Protein AF-A0A495JCN6-F1 (afdb_monomer)

Structure (mmCIF, N/CA/C/O backbone):
data_AF-A0A495JCN6-F1
#
_entry.id   AF-A0A495JCN6-F1
#
loop_
_atom_site.group_PDB
_atom_site.id
_atom_site.type_symbol
_atom_site.label_atom_id
_atom_site.label_alt_id
_atom_site.label_comp_id
_atom_site.label_asym_id
_atom_site.label_entity_id
_atom_site.label_seq_id
_atom_site.pdbx_PDB_ins_code
_atom_site.Cartn_x
_atom_site.Cartn_y
_atom_site.Cartn_z
_atom_site.occupancy
_atom_site.B_iso_or_equiv
_atom_site.auth_seq_id
_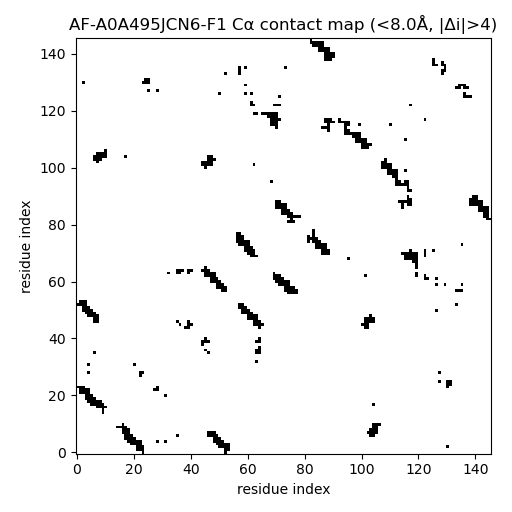atom_site.auth_comp_id
_atom_site.auth_asym_id
_atom_site.auth_atom_id
_atom_site.pdbx_PDB_model_num
ATOM 1 N N . MET A 1 1 ? -12.955 -2.057 14.681 1.00 80.00 1 MET A N 1
ATOM 2 C CA . MET A 1 1 ? -12.425 -0.706 14.382 1.00 80.00 1 MET A CA 1
ATOM 3 C C . MET A 1 1 ? -12.554 -0.534 12.882 1.00 80.00 1 MET A C 1
ATOM 5 O O . MET A 1 1 ? -12.330 -1.523 12.203 1.00 80.00 1 MET A O 1
ATOM 9 N N . SER A 1 2 ? -12.972 0.631 12.381 1.00 93.56 2 SER A N 1
ATOM 10 C CA . SER A 1 2 ? -13.136 0.839 10.935 1.00 93.56 2 SER A CA 1
ATOM 11 C C . SER A 1 2 ? -11.914 1.548 10.364 1.00 93.56 2 SER A C 1
ATOM 13 O O . SER A 1 2 ? -11.464 2.546 10.925 1.00 93.56 2 SER A O 1
ATOM 15 N N . TYR A 1 3 ? -11.427 1.050 9.239 1.00 97.31 3 TYR A N 1
ATOM 16 C CA . TYR A 1 3 ? -10.396 1.631 8.394 1.00 97.31 3 TYR A CA 1
ATOM 17 C C . TYR A 1 3 ? -11.035 2.077 7.083 1.00 97.31 3 TYR A C 1
ATOM 19 O O . TYR A 1 3 ? -12.041 1.512 6.664 1.00 97.31 3 TYR A O 1
ATOM 27 N N . THR A 1 4 ? -10.446 3.067 6.432 1.00 97.19 4 THR A N 1
ATOM 28 C CA . THR A 1 4 ? -10.812 3.495 5.084 1.00 97.19 4 THR A CA 1
ATOM 29 C C . THR A 1 4 ? -9.715 3.050 4.131 1.00 97.19 4 THR A C 1
ATOM 31 O O . THR A 1 4 ? -8.549 3.408 4.323 1.00 97.19 4 THR A O 1
ATOM 34 N N . VAL A 1 5 ? -10.100 2.280 3.115 1.00 97.56 5 VAL A N 1
ATOM 35 C CA . VAL A 1 5 ? -9.259 1.909 1.975 1.00 97.56 5 VAL A CA 1
ATOM 36 C C . VAL A 1 5 ? -9.575 2.867 0.834 1.00 97.56 5 VAL A C 1
ATOM 38 O O . VAL A 1 5 ? -10.741 2.980 0.459 1.00 97.56 5 VAL A O 1
ATOM 41 N N . SER A 1 6 ? -8.568 3.550 0.291 1.00 96.00 6 SER A N 1
ATOM 42 C CA . SER A 1 6 ? -8.745 4.465 -0.834 1.00 96.00 6 SER A CA 1
ATOM 43 C C . SER A 1 6 ? -7.699 4.290 -1.926 1.00 96.00 6 SER A C 1
ATOM 45 O O . SER A 1 6 ? -6.532 4.017 -1.646 1.00 96.00 6 SER A O 1
ATOM 47 N N . TRP A 1 7 ? -8.133 4.436 -3.174 1.00 95.06 7 TRP A N 1
ATOM 48 C CA . TRP A 1 7 ? -7.312 4.362 -4.384 1.00 95.06 7 TRP A CA 1
ATOM 49 C C . TRP A 1 7 ? -7.969 5.195 -5.486 1.00 95.06 7 TRP A C 1
ATOM 51 O O . TRP A 1 7 ? -9.136 5.573 -5.345 1.00 95.06 7 TRP A O 1
ATOM 61 N N . ASP A 1 8 ? -7.232 5.450 -6.571 1.00 87.00 8 ASP A N 1
ATOM 62 C CA . ASP A 1 8 ? -7.785 6.077 -7.779 1.00 87.00 8 ASP A CA 1
ATOM 63 C C . ASP A 1 8 ? -8.518 7.395 -7.476 1.00 87.00 8 ASP A C 1
ATOM 65 O O . ASP A 1 8 ? -9.686 7.581 -7.780 1.00 87.00 8 ASP A O 1
ATOM 69 N N . GLY A 1 9 ? -7.854 8.242 -6.704 1.00 77.88 9 GLY A N 1
ATOM 70 C CA . GLY A 1 9 ? -8.368 9.465 -6.091 1.00 77.88 9 GLY A CA 1
ATOM 71 C C . GLY A 1 9 ? -8.463 10.642 -7.043 1.00 77.88 9 GLY A C 1
ATOM 72 O O . GLY A 1 9 ? -8.144 10.523 -8.225 1.00 77.88 9 GLY A O 1
ATOM 73 N N . PRO A 1 10 ? -8.909 11.786 -6.514 1.00 70.69 10 PRO A N 1
ATOM 74 C CA . PRO A 1 10 ? -9.193 12.943 -7.332 1.00 70.69 10 PRO A CA 1
ATOM 75 C C . PRO A 1 10 ? -7.898 13.534 -7.873 1.00 70.69 10 PRO A C 1
ATOM 77 O O . PRO A 1 10 ? -6.976 13.823 -7.110 1.00 70.69 10 PRO A O 1
ATOM 80 N N . SER A 1 11 ? -7.870 13.779 -9.178 1.00 67.06 11 SER A N 1
ATOM 81 C CA . SER A 1 11 ? -6.813 14.551 -9.826 1.00 67.06 11 SER A CA 1
ATOM 82 C C . SER A 1 11 ? -7.257 16.005 -10.009 1.00 67.06 11 SER A C 1
ATOM 84 O O . SER A 1 11 ? -8.429 16.349 -9.830 1.00 67.06 11 SER A O 1
ATOM 86 N N . ALA A 1 12 ? -6.331 16.884 -10.405 1.00 67.94 12 ALA A N 1
ATOM 87 C CA . ALA A 1 12 ? -6.685 18.255 -10.786 1.00 67.94 12 ALA A CA 1
ATOM 88 C C . ALA A 1 12 ? -7.687 18.300 -11.959 1.00 67.94 12 ALA A C 1
ATOM 90 O O . ALA A 1 12 ? -8.447 19.261 -12.083 1.00 67.94 12 ALA A O 1
ATOM 91 N N . GLU A 1 13 ? -7.681 17.271 -12.808 1.00 70.06 13 GLU A N 1
ATOM 92 C CA . GLU A 1 13 ? -8.542 17.148 -13.986 1.00 70.06 13 GLU A CA 1
ATOM 93 C C . GLU A 1 13 ? -9.883 16.469 -13.656 1.00 70.06 13 GLU A C 1
ATOM 95 O O . GLU A 1 13 ? -10.900 16.795 -14.268 1.00 70.06 13 GLU A O 1
ATOM 100 N N . GLU A 1 14 ? -9.914 15.586 -12.653 1.00 73.50 14 GLU A N 1
ATOM 101 C CA . GLU A 1 14 ? -11.090 14.806 -12.253 1.00 73.50 14 GLU A CA 1
ATOM 102 C C . GLU A 1 14 ? -11.306 14.865 -10.726 1.00 73.50 14 GLU A C 1
ATOM 104 O O . GLU A 1 14 ? -10.997 13.915 -10.005 1.00 73.50 14 GLU A O 1
ATOM 109 N N . PRO A 1 15 ? -11.863 15.967 -10.194 1.00 71.31 15 PRO A N 1
ATOM 110 C CA . PRO A 1 15 ? -11.948 16.206 -8.750 1.00 71.31 15 PRO A CA 1
ATOM 111 C C . PRO A 1 15 ? -12.982 15.333 -8.019 1.00 71.31 15 PRO A C 1
ATOM 113 O O . PRO A 1 15 ? -12.988 15.294 -6.792 1.00 71.31 15 PRO A O 1
ATOM 116 N N . GLU A 1 16 ? -13.873 14.665 -8.756 1.00 76.81 16 GLU A N 1
ATOM 117 C CA . GLU A 1 16 ? -14.857 13.715 -8.211 1.00 76.81 16 GLU A CA 1
ATOM 118 C C . GLU A 1 16 ? -14.395 12.252 -8.325 1.00 76.81 16 GLU A C 1
ATOM 120 O O . GLU A 1 16 ? -15.099 11.348 -7.876 1.00 76.81 16 GLU A O 1
ATOM 125 N N . ARG A 1 17 ? -13.220 12.009 -8.925 1.00 78.62 17 ARG A N 1
ATOM 126 C CA . ARG A 1 17 ? -12.608 10.681 -9.005 1.00 78.62 17 ARG A CA 1
ATOM 127 C C . ARG A 1 17 ? -12.158 10.253 -7.608 1.00 78.62 17 ARG A C 1
ATOM 129 O O . ARG A 1 17 ? -11.771 11.081 -6.787 1.00 78.62 17 ARG A O 1
ATOM 136 N N . GLY A 1 18 ? -12.264 8.968 -7.301 1.00 81.06 18 GLY A N 1
ATOM 137 C CA . GLY A 1 18 ? -11.957 8.466 -5.967 1.00 81.06 18 GLY A CA 1
ATOM 138 C C . GLY A 1 18 ? -12.796 7.280 -5.574 1.00 81.06 18 GLY A C 1
ATOM 139 O O . GLY A 1 18 ? -14.025 7.331 -5.580 1.00 81.06 18 GLY A O 1
ATOM 140 N N . ASN A 1 19 ? -12.121 6.219 -5.151 1.00 90.94 19 ASN A N 1
ATOM 141 C CA . ASN A 1 19 ? -12.764 5.132 -4.443 1.00 90.94 19 ASN A CA 1
ATOM 142 C C . ASN A 1 19 ? -12.390 5.211 -2.965 1.00 90.94 19 ASN A C 1
ATOM 144 O O . ASN A 1 19 ? -11.212 5.249 -2.618 1.00 90.94 19 ASN A O 1
ATOM 148 N N . GLU A 1 20 ? -13.397 5.182 -2.096 1.00 94.25 20 GLU A N 1
ATOM 149 C CA . GLU A 1 20 ? -13.224 5.019 -0.655 1.00 94.25 20 GLU A CA 1
ATOM 150 C C . GLU A 1 20 ? -14.171 3.934 -0.153 1.00 94.25 20 GLU A C 1
ATOM 152 O O . GLU A 1 20 ? -15.383 3.994 -0.370 1.00 94.25 20 GLU A O 1
ATOM 157 N N . VAL A 1 21 ? -13.622 2.923 0.518 1.00 96.62 21 VAL A N 1
ATOM 158 C CA . VAL A 1 21 ? -14.402 1.812 1.067 1.00 96.62 21 VAL A CA 1
ATOM 159 C C . VAL A 1 21 ? -14.033 1.606 2.536 1.00 96.62 21 VAL A C 1
ATOM 161 O O . VAL A 1 21 ? -12.858 1.382 2.843 1.00 96.62 21 VAL A O 1
ATOM 164 N N . PRO A 1 22 ? -15.005 1.673 3.465 1.00 97.25 22 PRO A N 1
ATOM 165 C CA . PRO A 1 22 ? -14.760 1.320 4.851 1.00 97.25 22 PRO A CA 1
ATOM 166 C C . PRO A 1 22 ? -14.635 -0.200 5.002 1.00 97.25 22 PRO A C 1
ATOM 168 O O . PRO A 1 22 ? -15.442 -0.956 4.464 1.00 97.25 22 PRO A O 1
ATOM 171 N N . VAL A 1 23 ? -13.653 -0.642 5.781 1.00 97.56 23 VAL A N 1
ATOM 172 C CA . VAL A 1 23 ? -13.437 -2.047 6.154 1.00 97.56 23 VAL A CA 1
ATOM 173 C C . VAL A 1 23 ? -13.174 -2.143 7.651 1.00 97.56 23 VAL A C 1
ATOM 175 O O . VAL A 1 23 ? -12.605 -1.236 8.254 1.00 97.56 23 VAL A O 1
ATOM 178 N N . SER A 1 24 ? -13.581 -3.233 8.282 1.00 95.19 24 SER A N 1
ATOM 179 C CA . SER A 1 24 ? -13.349 -3.498 9.707 1.00 95.19 24 SER A CA 1
ATOM 180 C C . SER A 1 24 ? -12.615 -4.811 9.967 1.00 95.19 24 SER A C 1
ATOM 182 O O . SER A 1 24 ? -12.236 -5.079 11.110 1.00 95.19 24 SER A O 1
ATOM 184 N N . THR A 1 25 ? -12.416 -5.625 8.930 1.00 95.81 25 THR A N 1
ATOM 185 C CA . THR A 1 25 ? -11.796 -6.950 9.015 1.00 95.81 25 THR A CA 1
ATOM 186 C C . THR A 1 25 ? -10.776 -7.169 7.891 1.00 95.81 25 THR A C 1
ATOM 188 O O . THR A 1 25 ? -10.886 -6.543 6.832 1.00 95.81 25 THR A O 1
ATOM 191 N N . PRO A 1 26 ? -9.778 -8.052 8.087 1.00 96.00 26 PRO A N 1
ATOM 192 C CA . PRO A 1 26 ? -8.869 -8.459 7.016 1.00 96.00 26 PRO A CA 1
ATOM 193 C C . PRO A 1 26 ? -9.585 -9.089 5.813 1.00 96.00 26 PRO A C 1
ATOM 195 O O . PRO A 1 26 ? -9.166 -8.889 4.680 1.00 96.00 26 PRO A O 1
ATOM 198 N N . GLU A 1 27 ? -10.688 -9.801 6.039 1.00 96.38 27 GLU A N 1
ATOM 199 C CA . GLU A 1 27 ? -11.467 -10.439 4.977 1.00 96.38 27 GLU A CA 1
ATOM 200 C C . GLU A 1 27 ? -12.189 -9.403 4.095 1.00 96.38 27 GLU A C 1
ATOM 202 O O . GLU A 1 27 ? -12.207 -9.525 2.871 1.00 96.38 27 GLU A O 1
ATOM 207 N N . GLU A 1 28 ? -12.744 -8.345 4.696 1.00 97.94 28 GLU A N 1
ATOM 208 C CA . GLU A 1 28 ? -13.298 -7.207 3.946 1.00 97.94 28 GLU A CA 1
ATOM 209 C C . GLU A 1 28 ? -12.202 -6.445 3.196 1.00 97.94 28 GLU A C 1
ATOM 211 O O . GLU A 1 28 ? -12.405 -6.055 2.046 1.00 97.94 28 GLU A O 1
ATOM 216 N N . LEU A 1 29 ? -11.032 -6.261 3.821 1.00 98.25 29 LEU A N 1
ATOM 217 C CA . LEU A 1 29 ? -9.867 -5.685 3.154 1.00 98.25 29 LEU A CA 1
ATOM 218 C C . LEU A 1 29 ? -9.482 -6.515 1.923 1.00 98.25 29 LEU A C 1
ATOM 220 O O . LEU A 1 29 ? -9.240 -5.941 0.865 1.00 98.25 29 LEU A O 1
ATOM 224 N N . ASP A 1 30 ? -9.458 -7.843 2.029 1.00 98.38 30 ASP A N 1
ATOM 225 C CA . ASP A 1 30 ? -9.117 -8.708 0.903 1.00 98.38 30 ASP A CA 1
ATOM 226 C C . ASP A 1 30 ? -10.090 -8.563 -0.260 1.00 98.38 30 ASP A C 1
ATOM 228 O O . ASP A 1 30 ? -9.640 -8.407 -1.394 1.00 98.38 30 ASP A O 1
ATOM 232 N N . ALA A 1 31 ? -11.394 -8.521 0.015 1.00 98.25 31 ALA A N 1
ATOM 233 C CA . ALA A 1 31 ? -12.398 -8.291 -1.018 1.00 98.25 31 ALA A CA 1
ATOM 234 C C . ALA A 1 31 ? -12.194 -6.943 -1.736 1.00 98.25 31 ALA A C 1
ATOM 236 O O . ALA A 1 31 ? -12.373 -6.849 -2.953 1.00 98.25 31 ALA A O 1
ATOM 237 N N . VAL A 1 32 ? -11.785 -5.899 -1.004 1.00 98.19 32 VAL A N 1
ATOM 238 C CA . VAL A 1 32 ? -11.446 -4.601 -1.603 1.00 98.19 32 VAL A CA 1
ATOM 239 C C . VAL A 1 32 ? -10.170 -4.699 -2.437 1.00 98.19 32 VAL A C 1
ATOM 241 O O . VAL A 1 32 ? -10.174 -4.257 -3.580 1.00 98.19 32 VAL A O 1
ATOM 244 N N . LEU A 1 33 ? -9.099 -5.311 -1.927 1.00 98.31 33 LEU A N 1
ATOM 245 C CA . LEU A 1 33 ? -7.839 -5.454 -2.668 1.00 98.31 33 LEU A CA 1
ATOM 246 C C . LEU A 1 33 ? -7.994 -6.309 -3.934 1.00 98.31 33 LEU A C 1
ATOM 248 O O . LEU A 1 33 ? -7.381 -5.992 -4.953 1.00 98.31 33 LEU A O 1
ATOM 252 N N . ASP A 1 34 ? -8.850 -7.333 -3.913 1.00 98.25 34 ASP A N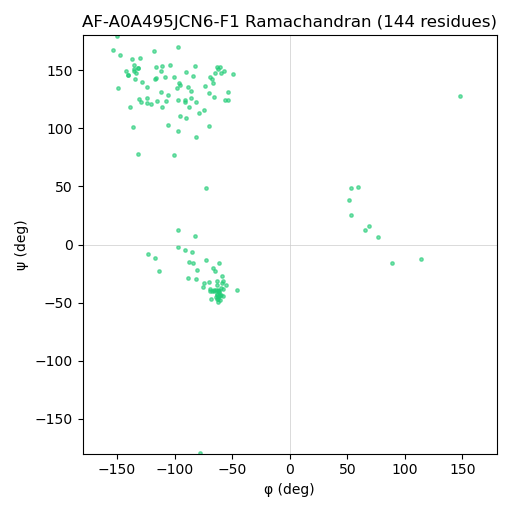 1
ATOM 253 C CA . ASP A 1 34 ? -9.187 -8.121 -5.103 1.00 98.25 34 ASP A CA 1
ATOM 254 C C . ASP A 1 34 ? -9.945 -7.275 -6.136 1.00 98.25 34 ASP A C 1
ATOM 256 O O . ASP A 1 34 ? -9.659 -7.360 -7.333 1.00 98.25 34 ASP A O 1
ATOM 260 N N . ARG A 1 35 ? -10.862 -6.400 -5.692 1.00 97.50 35 ARG A N 1
ATOM 261 C CA . ARG A 1 35 ? -11.529 -5.427 -6.572 1.00 97.50 35 ARG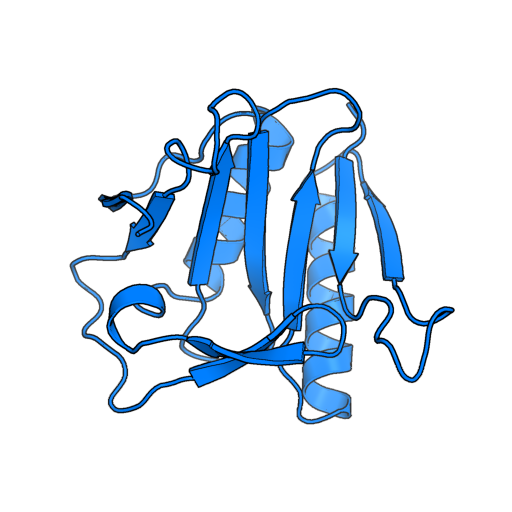 A CA 1
ATOM 262 C C . ARG A 1 35 ? -10.525 -4.453 -7.192 1.00 97.50 35 ARG A C 1
ATOM 264 O O . ARG A 1 35 ? -10.586 -4.240 -8.401 1.00 97.50 35 ARG A O 1
ATOM 271 N N . VAL A 1 36 ? -9.607 -3.892 -6.401 1.00 97.19 36 VAL A N 1
ATOM 272 C CA . VAL A 1 36 ? -8.552 -2.995 -6.911 1.00 97.19 36 VAL A CA 1
ATOM 273 C C . VAL A 1 36 ? -7.677 -3.723 -7.926 1.00 97.19 36 VAL A C 1
ATOM 275 O O . VAL A 1 36 ? -7.374 -3.179 -8.981 1.00 97.19 36 VAL A O 1
ATOM 278 N N . HIS A 1 37 ? -7.291 -4.968 -7.643 1.00 97.38 37 HIS A N 1
ATOM 279 C CA . HIS A 1 37 ? -6.493 -5.767 -8.566 1.00 97.38 37 HIS A CA 1
ATOM 280 C C . HIS A 1 37 ? -7.230 -6.027 -9.888 1.00 97.38 37 HIS A C 1
ATOM 282 O O . HIS A 1 37 ? -6.646 -5.851 -10.954 1.00 97.38 37 HIS A O 1
ATOM 288 N N . ALA A 1 38 ? -8.512 -6.395 -9.837 1.00 97.12 38 ALA A N 1
ATOM 289 C CA . ALA A 1 38 ? -9.323 -6.604 -11.036 1.00 97.12 38 ALA A CA 1
ATOM 290 C C . ALA A 1 38 ? -9.477 -5.320 -11.870 1.00 97.12 38 ALA A C 1
ATOM 292 O O . ALA A 1 38 ? -9.405 -5.374 -13.101 1.00 97.12 38 ALA A O 1
ATOM 293 N N . GLN A 1 39 ? -9.643 -4.170 -11.209 1.00 94.88 39 GLN A N 1
ATOM 294 C CA . GLN A 1 39 ? -9.644 -2.864 -11.866 1.00 94.88 39 GLN A CA 1
A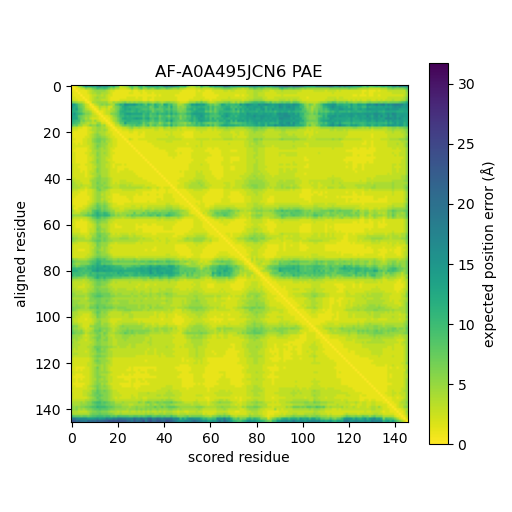TOM 295 C C . GLN A 1 39 ? -8.288 -2.593 -12.532 1.00 94.88 39 GLN A C 1
ATOM 297 O O . GLN A 1 39 ? -8.247 -2.328 -13.729 1.00 94.88 39 GLN A O 1
ATOM 302 N N . ALA A 1 40 ? -7.182 -2.780 -11.805 1.00 95.19 40 ALA A N 1
ATOM 303 C CA . ALA A 1 40 ? -5.832 -2.560 -12.320 1.00 95.19 40 ALA A CA 1
ATOM 304 C C . ALA A 1 40 ? -5.515 -3.415 -13.554 1.00 95.19 40 ALA A C 1
ATOM 306 O O . ALA A 1 40 ? -4.873 -2.948 -14.488 1.00 95.19 40 ALA A O 1
ATOM 307 N N . VAL A 1 41 ? -5.988 -4.664 -13.577 1.00 94.81 41 VAL A N 1
ATOM 308 C CA . VAL A 1 41 ? -5.862 -5.551 -14.743 1.00 94.81 41 VAL A CA 1
ATOM 309 C C . VAL A 1 41 ? -6.711 -5.058 -15.917 1.00 94.81 41 VAL A C 1
ATOM 311 O O . VAL A 1 41 ? -6.272 -5.136 -17.060 1.00 94.81 41 VAL A O 1
ATOM 314 N N . THR A 1 42 ? -7.919 -4.561 -15.651 1.00 95.06 42 THR A N 1
ATOM 315 C CA . THR A 1 42 ? -8.841 -4.076 -16.692 1.00 95.06 42 THR A CA 1
ATOM 316 C C . THR A 1 42 ? -8.339 -2.788 -17.341 1.00 95.06 42 THR A C 1
ATOM 318 O O . THR A 1 42 ? -8.476 -2.618 -18.551 1.00 95.06 42 THR A O 1
ATOM 321 N N . GLU A 1 43 ? -7.755 -1.895 -16.546 1.00 92.06 43 GLU A N 1
ATOM 322 C CA . GLU A 1 43 ? -7.262 -0.587 -16.987 1.00 92.06 43 GLU A CA 1
ATOM 323 C C . GLU A 1 43 ? -5.789 -0.608 -17.427 1.00 92.06 43 GLU A C 1
ATOM 325 O O . GLU A 1 43 ? -5.287 0.403 -17.910 1.00 92.06 43 GLU A O 1
ATOM 330 N N . ASP A 1 44 ? -5.099 -1.747 -17.277 1.00 91.56 44 ASP A N 1
ATOM 331 C CA . ASP A 1 44 ? -3.637 -1.867 -17.418 1.00 91.56 44 ASP A CA 1
ATOM 332 C C . ASP A 1 44 ? -2.879 -0.824 -16.566 1.00 91.56 44 ASP A C 1
ATOM 334 O O . ASP A 1 44 ? -1.859 -0.253 -16.960 1.00 91.56 44 ASP A O 1
ATOM 338 N N . LEU A 1 45 ? -3.409 -0.566 -15.363 1.00 92.44 45 LEU A N 1
ATOM 339 C CA . LEU A 1 45 ? -3.007 0.533 -14.489 1.00 92.44 45 LEU A CA 1
ATOM 340 C C . LEU A 1 45 ? -2.868 0.064 -13.027 1.00 92.44 45 LEU A C 1
ATOM 342 O O . LEU A 1 45 ? -3.865 -0.095 -12.330 1.00 92.44 45 LEU A O 1
ATOM 346 N N . PRO A 1 46 ? -1.654 -0.182 -12.508 1.00 96.12 46 PRO A N 1
ATOM 347 C CA . PRO A 1 46 ? -1.449 -0.429 -11.081 1.00 96.12 46 PRO A CA 1
ATOM 348 C C . PRO A 1 46 ? -1.723 0.815 -10.219 1.00 96.12 46 PRO A C 1
ATOM 350 O O . PRO A 1 46 ? -1.308 1.915 -10.573 1.00 96.12 46 PRO A O 1
ATOM 353 N N . TYR A 1 47 ? -2.313 0.625 -9.038 1.00 96.88 47 TYR A N 1
ATOM 354 C CA . TYR A 1 47 ? -2.683 1.702 -8.110 1.00 96.88 47 TYR A CA 1
ATOM 355 C C . TYR A 1 47 ? -1.850 1.698 -6.831 1.00 96.88 47 TYR A C 1
ATOM 357 O O . TYR A 1 47 ? -1.472 0.641 -6.314 1.00 96.88 47 TYR A O 1
ATOM 365 N N . ALA A 1 48 ? -1.648 2.888 -6.277 1.00 96.81 48 ALA A N 1
ATOM 366 C CA . ALA A 1 48 ? -1.336 3.090 -4.874 1.00 96.81 48 ALA A CA 1
ATOM 367 C C . ALA A 1 48 ? -2.635 3.057 -4.054 1.00 96.81 48 ALA A C 1
ATOM 369 O O . ALA A 1 48 ? -3.566 3.827 -4.286 1.00 96.81 48 ALA A O 1
ATOM 370 N N . VAL A 1 49 ? -2.696 2.157 -3.077 1.00 97.94 49 VAL A N 1
ATOM 371 C CA . VAL A 1 49 ? -3.842 1.981 -2.183 1.00 97.94 49 VAL A CA 1
ATOM 372 C C . VAL A 1 49 ? -3.447 2.430 -0.788 1.00 97.94 49 VAL A C 1
ATOM 374 O O . VAL A 1 49 ? -2.560 1.831 -0.184 1.00 97.94 49 VAL A O 1
ATOM 377 N N . GLN A 1 50 ? -4.109 3.451 -0.249 1.00 97.06 50 GLN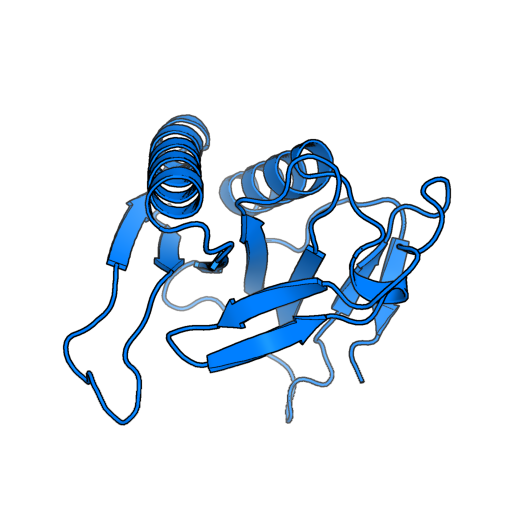 A N 1
ATOM 378 C CA . GLN A 1 50 ? -3.917 3.883 1.133 1.00 97.06 50 GLN A CA 1
ATOM 379 C C . GLN A 1 50 ? -4.961 3.247 2.043 1.00 97.06 50 GLN A C 1
ATOM 381 O O . GLN A 1 50 ? -6.152 3.240 1.743 1.00 97.06 50 GLN A O 1
ATOM 386 N N . ILE A 1 51 ? -4.522 2.782 3.204 1.00 97.75 51 ILE A N 1
ATOM 387 C CA . ILE A 1 51 ? -5.369 2.235 4.255 1.00 97.75 51 ILE A CA 1
ATOM 388 C C . ILE A 1 51 ? -5.077 3.033 5.517 1.00 97.75 51 ILE A C 1
ATOM 390 O O . ILE A 1 51 ? -3.934 3.109 5.972 1.00 97.75 51 ILE A O 1
ATOM 394 N N . HIS A 1 52 ? -6.106 3.653 6.084 1.00 96.19 52 HIS A N 1
ATOM 395 C CA . HIS A 1 52 ? -5.948 4.471 7.280 1.00 96.19 52 HIS A CA 1
ATOM 396 C C . HIS A 1 52 ? -7.131 4.326 8.228 1.00 96.19 52 HIS A C 1
ATOM 398 O O . HIS A 1 52 ? -8.265 4.129 7.802 1.00 96.19 52 HIS A O 1
ATOM 404 N N . GLN A 1 53 ? -6.876 4.457 9.525 1.00 95.19 53 GLN A N 1
ATOM 405 C CA . GLN A 1 53 ? -7.934 4.577 10.519 1.00 95.19 53 GLN A CA 1
ATOM 406 C C . GLN A 1 53 ? -8.271 6.062 10.738 1.00 95.19 53 GLN A C 1
ATOM 408 O O . GLN A 1 53 ? -7.376 6.834 11.103 1.00 95.19 53 GLN A O 1
ATOM 413 N N . PRO A 1 54 ? -9.537 6.488 10.570 1.00 91.44 54 PRO A N 1
ATOM 414 C CA . PRO A 1 54 ? -9.935 7.865 10.837 1.00 91.44 54 PRO A CA 1
ATOM 415 C C . PRO A 1 54 ? -9.546 8.3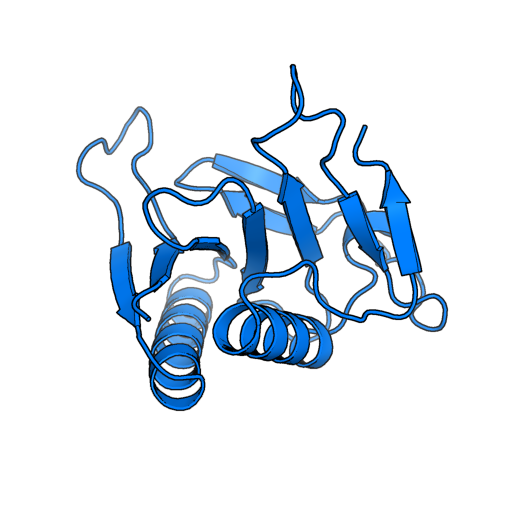17 12.252 1.00 91.44 54 PRO A C 1
ATOM 417 O O . PRO A 1 54 ? -9.788 7.620 13.240 1.00 91.44 54 PRO A O 1
ATOM 420 N N . GLY A 1 55 ? -8.922 9.493 12.347 1.00 87.00 55 GLY A N 1
ATOM 421 C CA . GLY A 1 55 ? -8.468 10.074 13.614 1.00 87.00 55 GLY A CA 1
ATOM 422 C C . GLY A 1 55 ? -7.190 9.464 14.203 1.00 87.00 55 GLY A C 1
ATOM 423 O O . GLY A 1 55 ? -6.826 9.824 15.319 1.00 87.00 55 GLY A O 1
ATOM 424 N N . GLN A 1 56 ? -6.507 8.558 13.495 1.00 88.69 56 GLN A N 1
ATOM 425 C CA . GLN A 1 56 ? -5.184 8.053 13.878 1.00 88.69 56 GLN A CA 1
ATOM 426 C C . GLN A 1 56 ? -4.075 8.673 13.021 1.00 88.69 56 GLN A C 1
ATOM 428 O O . GLN A 1 56 ? -4.300 9.090 11.886 1.00 88.69 56 GLN A O 1
ATOM 433 N N . HIS A 1 57 ? -2.862 8.723 13.573 1.00 87.12 57 HIS A N 1
ATOM 434 C CA . HIS A 1 57 ? -1.703 9.301 12.887 1.00 87.12 57 HIS A CA 1
ATOM 435 C C . HIS A 1 57 ? -1.044 8.349 11.883 1.00 87.12 57 HIS A C 1
ATOM 437 O O . HIS A 1 57 ? -0.459 8.814 10.910 1.00 87.12 57 HIS A O 1
ATOM 443 N N . GLY A 1 58 ? -1.117 7.038 12.113 1.00 91.94 58 GLY A N 1
ATOM 444 C CA . GLY A 1 58 ? -0.490 6.040 11.251 1.00 91.94 58 GLY A CA 1
ATOM 445 C C . GLY A 1 58 ? -1.404 5.596 10.114 1.00 91.94 58 GLY A C 1
ATOM 446 O O . GLY A 1 58 ? -2.573 5.293 10.360 1.00 91.94 58 GLY A O 1
ATOM 447 N N . ALA A 1 59 ? -0.863 5.501 8.903 1.00 95.69 59 ALA A N 1
ATOM 448 C CA . ALA A 1 59 ? -1.497 4.877 7.744 1.00 95.69 59 ALA A CA 1
ATOM 449 C C . ALA A 1 59 ? -0.479 4.016 6.984 1.00 95.69 59 ALA A C 1
ATOM 451 O O . ALA A 1 59 ? 0.728 4.221 7.106 1.00 95.69 59 ALA A O 1
ATOM 452 N N . ILE A 1 60 ? -0.968 3.072 6.187 1.00 97.12 60 ILE A N 1
ATOM 453 C CA . ILE A 1 60 ? -0.145 2.292 5.259 1.00 97.12 60 ILE A CA 1
ATOM 454 C C . ILE A 1 60 ? -0.579 2.584 3.826 1.00 97.12 60 ILE A C 1
ATOM 456 O O . ILE A 1 60 ? -1.766 2.763 3.564 1.00 97.12 60 ILE A O 1
ATOM 460 N N . MET A 1 61 ? 0.370 2.627 2.900 1.00 97.50 61 MET A N 1
ATOM 461 C CA . MET A 1 61 ? 0.097 2.673 1.468 1.00 97.50 61 MET A CA 1
ATOM 462 C C . MET A 1 61 ? 0.805 1.516 0.775 1.00 97.50 61 MET A C 1
ATOM 464 O O . MET A 1 61 ? 1.958 1.230 1.093 1.00 97.50 61 MET A O 1
ATOM 468 N N . ILE A 1 62 ? 0.117 0.837 -0.140 1.00 98.31 62 ILE A N 1
ATOM 469 C CA . ILE A 1 62 ? 0.651 -0.323 -0.854 1.00 98.31 62 ILE A CA 1
ATOM 470 C C . ILE A 1 62 ? 0.417 -0.232 -2.358 1.00 98.31 62 ILE A C 1
ATOM 472 O O . ILE A 1 62 ? -0.571 0.346 -2.803 1.00 98.31 62 ILE A O 1
ATOM 476 N N . GLY A 1 63 ? 1.292 -0.859 -3.140 1.00 98.00 63 GLY A N 1
ATOM 477 C CA . GLY A 1 63 ? 1.099 -1.007 -4.584 1.00 98.00 63 GLY A CA 1
ATOM 478 C C . GLY A 1 63 ? 0.255 -2.234 -4.938 1.00 98.00 63 GLY A C 1
ATOM 479 O O . GLY A 1 63 ? 0.552 -3.341 -4.483 1.00 98.00 63 GLY A O 1
ATOM 480 N N . VAL A 1 64 ? -0.750 -2.080 -5.800 1.00 98.12 64 VAL A N 1
ATOM 481 C CA . VAL A 1 64 ? -1.613 -3.174 -6.285 1.00 98.12 64 VAL A CA 1
ATOM 482 C C . VAL A 1 64 ? -1.667 -3.167 -7.813 1.00 98.12 64 VAL A C 1
ATOM 484 O O . VAL A 1 64 ? -1.732 -2.110 -8.425 1.00 98.12 64 VAL A O 1
ATOM 487 N N . GLY A 1 65 ? -1.642 -4.347 -8.443 1.00 95.94 65 GLY A N 1
ATOM 488 C CA . GLY A 1 65 ? -1.814 -4.504 -9.901 1.00 95.94 65 GLY A CA 1
ATOM 489 C C . GLY A 1 65 ? -0.587 -5.025 -10.654 1.00 95.94 65 GLY A C 1
ATOM 490 O O . GLY A 1 65 ? -0.707 -5.468 -11.791 1.00 95.94 65 GLY A O 1
ATOM 491 N N . ARG A 1 66 ? 0.593 -5.055 -10.023 1.00 94.56 66 ARG A N 1
ATOM 492 C CA . ARG A 1 66 ? 1.797 -5.681 -10.593 1.00 94.56 66 ARG A CA 1
ATOM 493 C C . ARG A 1 66 ? 1.969 -7.115 -10.067 1.00 94.56 66 ARG A C 1
ATOM 495 O O . ARG A 1 66 ? 1.762 -7.337 -8.877 1.00 94.56 66 ARG A O 1
ATOM 502 N N . PRO A 1 67 ? 2.364 -8.084 -10.914 1.00 92.69 67 PRO A N 1
ATOM 503 C CA . PRO A 1 67 ? 2.386 -9.500 -10.533 1.00 92.69 67 PRO A CA 1
ATOM 504 C C . PRO A 1 67 ? 3.546 -9.874 -9.601 1.00 92.69 67 PRO A C 1
ATOM 506 O O . PRO A 1 67 ? 3.398 -10.743 -8.750 1.00 92.69 67 PRO A O 1
ATOM 509 N N . GLU A 1 68 ? 4.702 -9.223 -9.745 1.00 94.88 68 GLU A N 1
ATOM 510 C CA . GLU A 1 68 ? 5.936 -9.647 -9.066 1.00 94.88 68 GLU A CA 1
ATOM 511 C C . GLU A 1 68 ? 6.494 -8.619 -8.081 1.00 94.88 68 GLU A C 1
ATOM 513 O O . GLU A 1 68 ? 7.445 -8.909 -7.351 1.00 94.88 68 GLU A O 1
ATOM 518 N N . ARG A 1 69 ? 5.976 -7.391 -8.110 1.00 97.12 69 ARG A N 1
ATOM 519 C CA . ARG A 1 69 ? 6.524 -6.253 -7.371 1.00 97.12 69 ARG A CA 1
ATOM 520 C C . ARG A 1 69 ? 5.400 -5.410 -6.800 1.00 97.12 69 ARG A C 1
ATOM 522 O O . ARG A 1 69 ? 4.348 -5.271 -7.409 1.00 97.12 69 ARG A O 1
ATOM 529 N N . SER A 1 70 ? 5.642 -4.838 -5.639 1.00 97.88 70 SER A N 1
ATOM 530 C CA . SER A 1 70 ? 4.775 -3.888 -4.958 1.00 97.88 70 SER A CA 1
ATOM 531 C C . SER A 1 70 ? 5.662 -2.959 -4.125 1.00 97.88 70 SER A C 1
ATOM 533 O O . SER A 1 70 ? 6.884 -3.098 -4.119 1.00 97.88 70 SER A O 1
ATOM 535 N N . PHE A 1 71 ? 5.058 -2.007 -3.434 1.00 97.75 71 PHE A N 1
ATOM 536 C CA . PHE A 1 71 ? 5.706 -1.193 -2.417 1.00 97.75 71 PHE A CA 1
ATOM 537 C C . PHE A 1 71 ? 4.842 -1.202 -1.157 1.00 97.75 71 PHE A C 1
ATOM 539 O O . PHE A 1 71 ? 3.651 -1.510 -1.218 1.00 97.75 71 PHE A O 1
ATOM 546 N N . VAL A 1 72 ? 5.449 -0.861 -0.022 1.00 98.00 72 VAL A N 1
ATOM 547 C CA . VAL A 1 72 ? 4.747 -0.633 1.242 1.00 98.00 72 VAL A CA 1
ATOM 548 C C . VAL A 1 72 ? 5.360 0.588 1.906 1.00 98.00 72 VAL A C 1
ATOM 550 O O . VAL A 1 72 ? 6.534 0.561 2.271 1.00 98.00 72 VAL A O 1
ATOM 553 N N . ASP A 1 73 ? 4.555 1.621 2.109 1.00 96.81 73 ASP A N 1
ATOM 554 C CA . ASP A 1 73 ? 4.932 2.826 2.836 1.00 96.81 73 ASP A CA 1
ATOM 555 C C . ASP A 1 73 ? 4.155 2.910 4.152 1.00 96.81 73 ASP A C 1
ATOM 557 O O . ASP A 1 73 ? 2.933 2.781 4.186 1.00 96.81 73 ASP A O 1
ATOM 561 N N . TRP A 1 74 ? 4.870 3.166 5.242 1.00 96.38 74 TRP A N 1
ATOM 562 C CA . TRP A 1 74 ? 4.306 3.614 6.506 1.00 96.38 74 TRP A CA 1
ATOM 563 C C . TRP A 1 74 ? 4.296 5.136 6.524 1.00 96.38 74 TRP A C 1
ATOM 565 O O . TRP A 1 74 ? 5.342 5.778 6.395 1.00 96.38 74 TRP A O 1
ATOM 575 N N . LEU A 1 75 ? 3.109 5.702 6.702 1.00 93.75 75 LEU A N 1
ATOM 576 C CA . LEU A 1 75 ? 2.873 7.135 6.748 1.00 93.75 75 LEU A CA 1
ATOM 577 C C . LEU A 1 75 ? 2.614 7.534 8.202 1.00 93.75 75 LEU A C 1
ATOM 579 O O . LEU A 1 75 ? 1.523 7.304 8.729 1.00 93.75 75 LEU A O 1
ATOM 583 N N . ASP A 1 76 ? 3.613 8.128 8.851 1.00 90.56 76 ASP A N 1
ATOM 584 C CA . ASP A 1 76 ? 3.497 8.610 10.227 1.00 90.56 76 ASP A CA 1
ATOM 585 C C . ASP A 1 76 ? 3.175 10.104 10.242 1.00 90.56 76 ASP A C 1
ATOM 587 O O . ASP A 1 76 ? 4.053 10.967 10.160 1.00 90.56 76 ASP A O 1
ATOM 591 N N . ARG A 1 77 ? 1.887 10.415 10.393 1.00 82.88 77 ARG A N 1
ATOM 592 C CA . ARG A 1 77 ? 1.384 11.792 10.459 1.00 82.88 77 ARG A CA 1
ATOM 593 C C . ARG A 1 77 ? 1.507 12.413 11.854 1.00 82.88 77 ARG A C 1
ATOM 595 O O . ARG A 1 77 ? 0.959 13.490 12.077 1.00 82.88 77 ARG A O 1
ATOM 602 N N . SER A 1 78 ? 2.163 11.749 12.810 1.00 86.19 78 SER A N 1
ATOM 603 C CA . SER A 1 78 ? 2.470 12.346 14.119 1.00 86.19 78 SER A CA 1
ATOM 604 C C . SER A 1 78 ? 3.702 13.251 14.064 1.00 86.19 78 SER A C 1
ATOM 606 O O . SER A 1 78 ? 3.858 14.130 14.910 1.00 86.19 78 SER A O 1
ATOM 608 N N . GLN A 1 79 ? 4.564 13.054 13.062 1.00 83.19 79 GLN A N 1
ATOM 609 C CA . GLN A 1 79 ? 5.816 13.784 12.909 1.00 83.19 79 GLN A CA 1
ATOM 610 C C . GLN A 1 79 ? 5.691 14.910 11.872 1.00 83.19 79 GLN A C 1
ATOM 612 O O . GLN A 1 79 ? 5.023 14.749 10.846 1.00 83.19 79 GLN A O 1
ATOM 617 N N . PRO A 1 80 ? 6.360 16.056 12.089 1.00 79.88 80 PRO A N 1
ATOM 618 C CA . PRO A 1 80 ? 6.354 17.146 11.126 1.00 79.88 80 PRO A CA 1
ATOM 619 C C . PRO A 1 80 ? 7.038 16.729 9.819 1.00 79.88 80 PRO A C 1
ATOM 621 O O . PRO A 1 80 ? 7.986 15.937 9.808 1.00 79.88 80 PRO A O 1
ATOM 624 N N . HIS A 1 81 ? 6.547 17.295 8.714 1.00 78.19 81 HIS A N 1
ATOM 625 C CA . HIS A 1 81 ? 7.102 17.138 7.365 1.00 78.19 81 HIS A CA 1
ATOM 626 C C . HIS A 1 81 ? 7.291 15.679 6.902 1.00 78.19 81 HIS A C 1
ATOM 628 O O . HIS A 1 81 ? 8.148 15.416 6.069 1.00 78.19 81 HIS A O 1
ATOM 634 N N . GLY A 1 82 ? 6.525 14.723 7.445 1.00 78.38 82 GLY A N 1
ATOM 635 C CA . GLY A 1 82 ? 6.618 13.312 7.049 1.00 78.38 82 GLY A CA 1
ATOM 636 C C . GLY A 1 82 ? 7.922 12.623 7.464 1.00 78.38 82 GLY A C 1
ATOM 637 O O . GLY A 1 82 ? 8.223 11.542 6.979 1.00 78.38 82 GLY A O 1
ATOM 638 N N . SER A 1 83 ? 8.690 13.201 8.391 1.00 82.75 83 SER A N 1
ATOM 639 C CA . SER A 1 83 ? 9.971 12.644 8.870 1.00 82.75 83 SER A CA 1
ATOM 640 C C . SER A 1 83 ? 9.856 11.269 9.551 1.00 82.75 83 SER A C 1
ATOM 642 O O . SER A 1 83 ? 10.852 10.551 9.702 1.00 82.75 83 SER A O 1
ATOM 644 N N . GLY A 1 84 ? 8.646 10.869 9.944 1.00 85.44 84 GLY A N 1
ATOM 645 C CA . GLY A 1 84 ? 8.341 9.523 10.429 1.00 85.44 84 GLY A CA 1
ATOM 646 C C . GLY A 1 84 ? 8.032 8.509 9.319 1.00 85.44 84 GLY A C 1
ATOM 647 O O . GLY A 1 84 ? 7.934 7.320 9.612 1.00 85.44 84 GLY A O 1
ATOM 648 N N . ASN A 1 85 ? 7.926 8.934 8.056 1.00 92.88 85 ASN A N 1
ATOM 649 C CA . ASN A 1 85 ? 7.594 8.046 6.945 1.00 92.88 85 ASN A CA 1
ATOM 650 C C . ASN A 1 85 ? 8.712 7.034 6.701 1.00 92.88 85 ASN A C 1
ATOM 652 O O . ASN A 1 85 ? 9.904 7.359 6.754 1.00 92.88 85 ASN A O 1
ATOM 656 N N . ARG A 1 86 ? 8.332 5.789 6.431 1.00 94.69 86 ARG A N 1
ATOM 657 C CA . ARG A 1 86 ? 9.251 4.684 6.142 1.00 94.69 86 ARG A CA 1
ATOM 658 C C . ARG A 1 86 ? 8.730 3.907 4.946 1.00 94.69 86 ARG A C 1
ATOM 660 O O . ARG A 1 86 ? 7.522 3.820 4.775 1.00 94.69 86 ARG A O 1
ATOM 667 N N . TYR A 1 87 ? 9.617 3.295 4.177 1.00 96.06 87 TYR A N 1
ATOM 668 C CA . TYR A 1 87 ? 9.227 2.297 3.183 1.00 96.06 87 TYR A CA 1
ATOM 669 C C . TYR A 1 87 ? 9.832 0.948 3.548 1.00 96.06 87 TYR A C 1
ATOM 671 O O . TYR A 1 87 ? 10.948 0.880 4.074 1.00 96.06 87 TYR A O 1
ATOM 679 N N . ALA A 1 88 ? 9.083 -0.122 3.321 1.00 96.69 88 ALA A N 1
ATOM 680 C CA . ALA A 1 88 ? 9.549 -1.461 3.616 1.00 96.69 88 ALA A CA 1
ATOM 681 C C . ALA A 1 88 ? 10.262 -2.078 2.414 1.00 96.69 88 ALA A C 1
ATOM 683 O O . ALA A 1 88 ? 9.937 -1.810 1.256 1.00 96.69 88 ALA A O 1
ATOM 684 N N . THR A 1 89 ? 11.237 -2.930 2.708 1.00 96.62 89 THR A N 1
ATOM 685 C CA . THR A 1 89 ? 11.952 -3.717 1.704 1.00 96.62 89 THR A CA 1
ATOM 686 C C . THR A 1 89 ? 12.102 -5.153 2.180 1.00 96.62 89 THR A C 1
ATOM 688 O O . THR A 1 89 ? 12.210 -5.432 3.373 1.00 96.62 89 THR A O 1
ATOM 691 N N . ASP A 1 90 ? 12.122 -6.066 1.226 1.00 95.00 90 ASP A N 1
ATOM 692 C CA . ASP A 1 90 ? 12.549 -7.439 1.383 1.00 95.00 90 ASP A CA 1
ATOM 693 C C . ASP A 1 90 ? 14.027 -7.516 0.951 1.00 95.00 90 ASP A C 1
ATOM 695 O O . ASP A 1 90 ? 14.341 -7.297 -0.228 1.00 95.00 90 ASP A O 1
ATOM 699 N N . PRO A 1 91 ? 14.966 -7.743 1.889 1.00 92.25 91 PRO A N 1
ATOM 700 C CA . PRO A 1 91 ? 16.391 -7.751 1.579 1.00 92.25 91 PRO A CA 1
ATOM 701 C C . PRO A 1 91 ? 16.783 -8.895 0.636 1.00 92.25 91 PRO A C 1
ATOM 703 O O . PRO A 1 91 ? 17.778 -8.751 -0.079 1.00 92.25 91 PRO A O 1
ATOM 706 N N . ASP A 1 92 ? 15.991 -9.967 0.588 1.00 93.75 92 ASP A N 1
ATOM 707 C CA . ASP A 1 92 ? 16.246 -11.145 -0.240 1.00 93.75 92 ASP A CA 1
ATOM 708 C C . ASP A 1 92 ? 15.664 -10.994 -1.655 1.00 93.75 92 ASP A C 1
ATOM 710 O O . ASP A 1 92 ? 16.064 -11.705 -2.580 1.00 93.75 92 ASP A O 1
ATOM 714 N N . LEU A 1 93 ? 14.770 -10.021 -1.868 1.00 95.31 93 LEU A N 1
ATOM 715 C CA . LEU A 1 93 ? 14.275 -9.661 -3.193 1.00 95.31 93 LEU A CA 1
ATOM 716 C C . LEU A 1 93 ? 15.209 -8.616 -3.834 1.00 95.31 93 LEU A C 1
ATOM 718 O O . LEU A 1 93 ? 15.360 -7.511 -3.294 1.00 95.31 93 LEU A O 1
ATOM 722 N N . PRO A 1 94 ? 15.850 -8.901 -4.983 1.00 95.69 94 PRO A N 1
ATOM 723 C CA . PRO A 1 94 ? 16.655 -7.901 -5.678 1.00 95.69 94 PRO A CA 1
ATOM 724 C C . PRO A 1 94 ? 15.800 -6.711 -6.155 1.00 95.69 94 PRO A C 1
ATOM 726 O O . PRO A 1 94 ? 14.606 -6.884 -6.433 1.00 95.69 94 PRO A O 1
ATOM 729 N N . PRO A 1 95 ? 16.402 -5.512 -6.299 1.00 95.44 95 PRO A N 1
ATOM 730 C CA . PRO A 1 95 ? 15.756 -4.377 -6.955 1.00 95.44 95 PRO A CA 1
ATOM 731 C C . PRO A 1 95 ? 15.161 -4.762 -8.313 1.00 95.44 95 PRO A C 1
ATOM 733 O O . PRO A 1 95 ? 15.696 -5.619 -9.023 1.00 95.44 95 PRO A O 1
ATOM 736 N N . ALA A 1 96 ? 14.050 -4.126 -8.684 1.00 94.38 96 ALA A N 1
ATOM 737 C CA . ALA A 1 96 ? 13.519 -4.249 -10.038 1.00 94.38 96 ALA A CA 1
ATOM 738 C C . ALA A 1 96 ? 14.544 -3.730 -11.076 1.00 94.38 96 ALA A C 1
ATOM 740 O O . ALA A 1 96 ? 15.352 -2.859 -10.763 1.00 94.38 96 ALA A O 1
ATOM 741 N N . PRO A 1 97 ?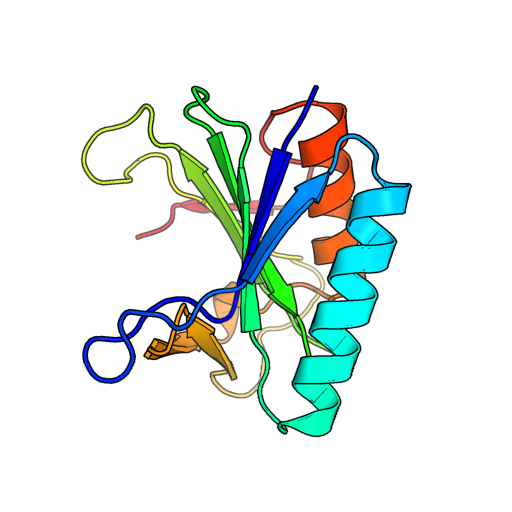 14.539 -4.222 -12.325 1.00 93.69 97 PRO A N 1
ATOM 742 C CA . PRO A 1 97 ? 15.478 -3.743 -13.346 1.00 93.69 97 PRO A CA 1
ATOM 743 C C . PRO A 1 97 ? 15.237 -2.279 -13.754 1.00 93.69 97 PRO A C 1
ATOM 745 O O . PRO A 1 97 ? 16.128 -1.637 -14.302 1.00 93.69 97 PRO A O 1
ATOM 748 N N . GLN A 1 98 ? 14.035 -1.760 -13.504 1.00 95.19 98 GLN A N 1
ATOM 749 C CA . GLN A 1 98 ? 13.604 -0.408 -13.842 1.00 95.19 98 GLN A CA 1
ATOM 750 C C . GLN A 1 98 ? 12.605 0.100 -12.802 1.00 95.19 98 GLN A C 1
ATOM 752 O O . GLN A 1 98 ? 12.033 -0.695 -12.049 1.00 95.19 98 GLN A O 1
ATOM 757 N N . ALA A 1 99 ? 12.391 1.416 -12.774 1.00 95.62 99 ALA A N 1
ATOM 758 C CA . ALA A 1 99 ? 11.324 2.006 -11.980 1.00 95.62 99 ALA A CA 1
ATOM 759 C C . ALA A 1 99 ? 9.958 1.459 -12.424 1.00 95.62 99 ALA A C 1
ATOM 761 O O . ALA A 1 99 ? 9.747 1.119 -13.593 1.00 95.62 99 ALA A O 1
ATOM 762 N N . ILE A 1 100 ? 9.038 1.346 -11.472 1.00 95.19 100 ILE A N 1
ATOM 763 C CA . ILE A 1 100 ? 7.688 0.841 -11.714 1.00 95.19 100 ILE A CA 1
ATOM 764 C C . ILE A 1 100 ? 6.723 1.938 -11.322 1.00 95.19 100 ILE A C 1
ATOM 766 O O . ILE A 1 100 ? 6.706 2.368 -10.172 1.00 95.19 100 ILE A O 1
ATOM 770 N N . ALA A 1 101 ? 5.916 2.379 -12.275 1.00 95.12 101 ALA A N 1
ATOM 771 C CA . ALA A 1 101 ? 4.920 3.394 -12.006 1.00 95.12 101 ALA A CA 1
ATOM 772 C C . ALA A 1 101 ? 3.630 2.803 -11.426 1.00 95.12 101 ALA A C 1
ATOM 774 O O . ALA A 1 101 ? 3.236 1.683 -11.781 1.00 95.12 101 ALA A O 1
ATOM 775 N N . PHE A 1 102 ? 3.022 3.581 -10.533 1.00 95.62 102 PHE A N 1
ATOM 776 C CA . PHE A 1 102 ? 1.713 3.361 -9.929 1.00 95.62 102 PHE A CA 1
ATOM 777 C C . PHE A 1 102 ? 0.908 4.660 -10.009 1.00 95.62 102 PHE A C 1
ATOM 779 O O . PHE A 1 102 ? 1.480 5.751 -9.997 1.00 95.62 102 PHE A O 1
ATOM 786 N N . ASP A 1 103 ? -0.412 4.535 -10.056 1.00 93.50 103 ASP A N 1
ATOM 787 C CA . ASP A 1 103 ? -1.330 5.660 -9.951 1.00 93.50 103 ASP A CA 1
ATOM 788 C C . ASP A 1 103 ? -1.486 6.075 -8.483 1.00 93.50 103 ASP A C 1
ATOM 790 O O . ASP A 1 103 ? -2.017 5.322 -7.663 1.00 93.50 103 ASP A O 1
ATOM 794 N N . PHE A 1 104 ? -0.997 7.268 -8.149 1.00 90.44 104 PHE A N 1
ATOM 795 C CA . PHE A 1 104 ? -1.166 7.899 -6.845 1.00 90.44 104 PHE A CA 1
ATOM 796 C C . PHE A 1 104 ? -2.278 8.935 -6.933 1.00 90.44 104 PHE A C 1
ATOM 798 O O . PHE A 1 104 ? -2.025 10.133 -6.978 1.00 90.44 104 PHE A O 1
ATOM 805 N N . TYR A 1 105 ? -3.520 8.459 -6.934 1.00 86.44 105 TYR A N 1
ATOM 806 C CA . TYR A 1 105 ? -4.696 9.321 -6.990 1.00 86.44 105 TYR A CA 1
ATOM 807 C C . TYR A 1 105 ? -4.739 10.205 -8.252 1.00 86.44 105 TYR A C 1
ATOM 809 O O . TYR A 1 105 ? -4.918 11.418 -8.171 1.00 86.44 105 TYR A O 1
ATOM 817 N N . GLY A 1 106 ? -4.533 9.585 -9.417 1.00 83.50 106 GLY A N 1
ATOM 818 C CA . GLY A 1 106 ? -4.452 10.263 -10.712 1.00 83.50 106 GLY A CA 1
ATOM 819 C C . GLY A 1 106 ? -3.045 10.727 -11.102 1.00 83.50 106 GLY A C 1
ATOM 820 O O . GLY A 1 106 ? -2.806 11.003 -12.278 1.00 83.50 106 GLY A O 1
ATOM 821 N N . ASP A 1 107 ? -2.102 10.783 -10.153 1.00 85.94 107 ASP A N 1
ATOM 822 C CA . ASP A 1 107 ? -0.707 11.119 -10.437 1.00 85.94 107 ASP A CA 1
ATOM 823 C C . ASP A 1 107 ? 0.112 9.861 -10.742 1.00 85.94 107 ASP A C 1
ATOM 825 O O . ASP A 1 107 ? 0.462 9.066 -9.860 1.00 85.94 107 ASP A O 1
ATOM 829 N N . TRP A 1 108 ? 0.483 9.701 -12.011 1.00 88.75 108 TRP A N 1
ATOM 830 C CA . TRP A 1 108 ? 1.329 8.600 -12.457 1.00 88.75 108 TRP A CA 1
ATOM 831 C C . TRP A 1 108 ? 2.767 8.767 -11.952 1.00 88.75 108 TRP A C 1
ATOM 833 O O . TRP A 1 108 ? 3.550 9.548 -12.496 1.00 88.75 108 TRP A O 1
ATOM 843 N N . THR A 1 109 ? 3.121 8.028 -10.901 1.00 91.25 109 THR A N 1
ATOM 844 C CA . THR A 1 109 ? 4.379 8.220 -10.167 1.00 91.25 109 THR A CA 1
ATOM 845 C C . THR A 1 109 ? 5.282 7.003 -10.292 1.00 91.25 109 THR A C 1
ATOM 847 O O . THR A 1 109 ? 4.910 5.888 -9.921 1.00 91.25 109 THR A O 1
ATOM 850 N N . GLU A 1 110 ? 6.505 7.222 -10.778 1.00 94.75 110 GLU A N 1
ATOM 851 C CA . GLU A 1 110 ? 7.544 6.195 -10.863 1.00 94.75 110 GLU A CA 1
ATOM 852 C C . GLU A 1 110 ? 8.144 5.885 -9.488 1.00 94.75 110 GLU A C 1
ATOM 854 O O . GLU A 1 110 ? 8.818 6.715 -8.876 1.00 94.75 110 GLU A O 1
ATOM 859 N N . MET A 1 111 ? 7.953 4.651 -9.018 1.00 94.44 111 MET A N 1
ATOM 860 C CA . MET A 1 111 ? 8.613 4.154 -7.816 1.00 94.44 111 MET A CA 1
ATOM 861 C C . MET A 1 111 ? 10.002 3.600 -8.163 1.00 94.44 111 MET A C 1
ATOM 863 O O . MET A 1 111 ? 10.104 2.709 -9.017 1.00 94.44 111 MET A O 1
ATOM 867 N N . PRO A 1 112 ? 11.074 4.064 -7.488 1.00 95.06 112 PRO A N 1
ATOM 868 C CA . PRO A 1 112 ? 12.424 3.559 -7.702 1.00 95.06 112 PRO A CA 1
ATOM 869 C C . PRO A 1 112 ? 12.539 2.041 -7.481 1.00 95.06 112 PRO A C 1
ATOM 871 O O . PRO A 1 112 ? 11.854 1.492 -6.605 1.00 95.06 112 PRO A O 1
ATOM 874 N N . PRO A 1 113 ? 13.446 1.357 -8.202 1.00 95.62 113 PRO A N 1
ATOM 875 C CA . PRO A 1 113 ? 13.737 -0.064 -8.016 1.00 95.62 113 PRO A CA 1
ATOM 876 C C . PRO A 1 113 ? 13.915 -0.519 -6.568 1.00 95.62 113 PRO A C 1
ATOM 878 O O . PRO A 1 113 ? 13.461 -1.599 -6.196 1.00 95.62 113 PRO A O 1
ATOM 881 N N . GLU A 1 114 ? 14.561 0.298 -5.740 1.00 94.44 114 GLU A N 1
ATOM 882 C CA . GLU A 1 114 ? 14.879 -0.007 -4.348 1.00 94.44 114 GLU A CA 1
ATOM 883 C C . GLU A 1 114 ? 13.630 -0.029 -3.463 1.00 94.44 114 GLU A C 1
ATOM 885 O O . GLU A 1 114 ? 13.563 -0.815 -2.519 1.00 94.44 114 GLU A O 1
ATOM 890 N N . ARG A 1 115 ? 12.627 0.797 -3.787 1.00 95.12 115 ARG A N 1
ATOM 891 C CA . ARG A 1 115 ? 11.364 0.897 -3.037 1.00 95.12 115 ARG A CA 1
ATOM 892 C C . ARG A 1 115 ? 10.346 -0.162 -3.438 1.00 95.12 115 ARG A C 1
ATOM 894 O O . ARG A 1 115 ? 9.395 -0.398 -2.704 1.00 95.12 115 ARG A O 1
ATOM 901 N N . THR A 1 116 ? 10.552 -0.809 -4.582 1.00 96.50 116 THR A N 1
ATOM 902 C CA . THR A 1 116 ? 9.670 -1.871 -5.085 1.00 96.50 116 THR A CA 1
ATOM 903 C C . THR A 1 116 ? 10.170 -3.272 -4.748 1.00 96.50 116 THR A C 1
ATOM 905 O O . THR A 1 116 ? 9.667 -4.268 -5.266 1.00 96.50 116 THR A O 1
ATOM 908 N N . ARG A 1 117 ? 11.157 -3.373 -3.850 1.00 97.00 117 ARG A N 1
ATOM 909 C CA . ARG A 1 117 ? 11.702 -4.631 -3.324 1.00 97.00 117 ARG A CA 1
ATOM 910 C C . ARG A 1 117 ? 10.735 -5.304 -2.354 1.00 97.00 117 ARG A C 1
ATOM 912 O O . ARG A 1 117 ? 11.130 -5.688 -1.269 1.00 97.00 117 ARG A O 1
ATOM 919 N N . ILE A 1 118 ? 9.472 -5.451 -2.722 1.00 97.12 118 ILE A N 1
ATOM 920 C CA . ILE A 1 118 ? 8.476 -6.214 -1.978 1.00 97.12 118 ILE A CA 1
ATOM 921 C C . ILE A 1 118 ? 7.600 -6.980 -2.969 1.00 97.12 118 ILE A C 1
ATOM 923 O O . ILE A 1 118 ? 7.314 -6.499 -4.066 1.00 97.12 118 ILE A O 1
ATOM 927 N N . THR A 1 119 ? 7.158 -8.176 -2.585 1.00 97.19 119 THR A N 1
ATOM 928 C CA . THR A 1 119 ? 6.162 -8.935 -3.350 1.00 97.19 119 THR A CA 1
ATOM 929 C C . THR A 1 119 ? 4.742 -8.448 -3.029 1.00 97.19 119 THR A C 1
ATOM 931 O O . THR A 1 119 ? 4.488 -7.981 -1.915 1.00 97.19 119 THR A O 1
ATOM 934 N N . PRO A 1 120 ? 3.773 -8.597 -3.951 1.00 97.31 120 PRO A N 1
ATOM 935 C CA . PRO A 1 120 ? 2.370 -8.292 -3.661 1.00 97.31 120 PRO A CA 1
ATOM 936 C C . PRO A 1 120 ? 1.817 -9.049 -2.442 1.00 97.31 120 PRO A C 1
ATOM 938 O O . PRO A 1 120 ? 1.045 -8.492 -1.667 1.00 97.31 120 PRO A O 1
ATOM 941 N N . GLU A 1 121 ? 2.255 -10.291 -2.220 1.00 96.19 121 GLU A N 1
ATOM 942 C CA . GLU A 1 121 ? 1.872 -11.089 -1.048 1.00 96.19 121 GLU A CA 1
ATOM 943 C C . GLU A 1 121 ? 2.368 -10.463 0.265 1.00 96.19 121 GLU A C 1
ATOM 945 O O . GLU A 1 121 ? 1.600 -10.326 1.219 1.00 96.19 121 GLU A O 1
ATOM 950 N N . HIS A 1 122 ? 3.630 -10.022 0.315 1.00 96.94 122 HIS A N 1
ATOM 951 C CA . HIS A 1 122 ? 4.180 -9.330 1.482 1.00 96.94 122 HIS A CA 1
ATOM 952 C C . HIS A 1 122 ? 3.474 -7.997 1.747 1.00 96.94 122 HIS A C 1
ATOM 954 O O . HIS A 1 122 ? 3.189 -7.685 2.904 1.00 96.94 122 HIS A O 1
ATOM 960 N N . ALA A 1 123 ? 3.128 -7.246 0.697 1.00 97.94 123 ALA A N 1
ATOM 961 C CA . ALA A 1 123 ? 2.345 -6.021 0.832 1.00 97.94 123 ALA A CA 1
ATOM 962 C C . ALA A 1 123 ? 0.938 -6.287 1.393 1.00 97.94 123 ALA A C 1
ATOM 964 O O . ALA A 1 123 ? 0.488 -5.593 2.307 1.00 97.94 123 ALA A O 1
ATOM 965 N N . ARG A 1 124 ? 0.271 -7.344 0.913 1.00 97.69 124 ARG A N 1
ATOM 966 C CA . ARG A 1 124 ? -1.046 -7.768 1.408 1.00 97.69 124 ARG A CA 1
ATOM 967 C C . ARG A 1 124 ? -0.997 -8.191 2.876 1.00 97.69 124 ARG A C 1
ATOM 969 O O . ARG A 1 124 ? -1.832 -7.755 3.666 1.00 97.69 124 ARG A O 1
ATOM 976 N N . ARG A 1 125 ? 0.024 -8.961 3.271 1.00 97.00 125 ARG A N 1
ATOM 977 C CA . ARG A 1 125 ? 0.262 -9.332 4.676 1.00 97.00 125 ARG A CA 1
ATOM 978 C C . ARG A 1 125 ? 0.465 -8.101 5.562 1.00 97.00 125 ARG A C 1
ATOM 980 O O . ARG A 1 125 ? -0.135 -8.014 6.626 1.00 97.00 125 ARG A O 1
ATOM 987 N N . ALA A 1 126 ? 1.245 -7.123 5.106 1.00 97.75 126 ALA A N 1
ATOM 988 C CA . ALA A 1 126 ? 1.461 -5.887 5.853 1.00 97.75 126 ALA A CA 1
ATOM 989 C C . ALA A 1 126 ? 0.157 -5.100 6.064 1.00 97.75 126 ALA A C 1
ATOM 991 O O . ALA A 1 126 ? -0.106 -4.598 7.156 1.00 97.75 126 ALA A O 1
ATOM 992 N N . ALA A 1 127 ? -0.693 -5.035 5.038 1.00 98.00 127 ALA A N 1
ATOM 993 C CA . ALA A 1 127 ? -2.007 -4.413 5.140 1.00 98.00 127 ALA A CA 1
ATOM 994 C C . ALA A 1 127 ? -2.915 -5.129 6.158 1.00 98.00 127 ALA A C 1
ATOM 996 O O . ALA A 1 127 ? -3.585 -4.469 6.955 1.00 98.00 127 ALA A O 1
ATOM 997 N N . HIS A 1 128 ? -2.886 -6.467 6.195 1.00 97.56 128 HIS A N 1
ATOM 998 C CA . HIS A 1 128 ? -3.584 -7.261 7.216 1.00 97.56 128 HIS A CA 1
ATOM 999 C C . HIS A 1 128 ? -3.093 -6.945 8.627 1.00 97.56 128 HIS A C 1
ATOM 1001 O O . HIS A 1 128 ? -3.905 -6.710 9.525 1.00 97.56 128 HIS A O 1
ATOM 1007 N N . ASP A 1 129 ? -1.776 -6.919 8.830 1.00 96.81 129 ASP A N 1
ATOM 1008 C CA . ASP A 1 129 ? -1.174 -6.626 10.132 1.00 96.81 129 ASP A CA 1
ATOM 1009 C C . ASP A 1 129 ? -1.546 -5.221 10.615 1.00 96.81 129 ASP A C 1
ATOM 1011 O O . ASP A 1 129 ? -1.888 -5.033 11.788 1.00 96.81 129 ASP A O 1
ATOM 1015 N N . TYR A 1 130 ? -1.571 -4.241 9.707 1.00 96.94 130 TYR A N 1
ATOM 1016 C CA . TYR A 1 130 ? -2.036 -2.893 10.014 1.00 96.94 130 TYR A CA 1
ATOM 1017 C C . TYR A 1 130 ? -3.520 -2.867 10.409 1.00 96.94 130 TYR A C 1
ATOM 1019 O O . TYR A 1 130 ? -3.851 -2.290 11.442 1.00 96.94 130 TYR A O 1
ATOM 1027 N N . VAL A 1 131 ? -4.413 -3.526 9.664 1.00 96.50 131 VAL A N 1
ATOM 1028 C CA . VAL A 1 131 ? -5.851 -3.581 10.006 1.00 96.50 131 VAL A CA 1
ATOM 1029 C C . VAL A 1 131 ? -6.102 -4.299 11.338 1.00 96.50 131 VAL A C 1
ATOM 1031 O O . VAL A 1 131 ? -7.029 -3.957 12.070 1.00 96.50 131 VAL A O 1
ATOM 1034 N N . ARG A 1 132 ? -5.266 -5.277 11.702 1.00 94.88 132 ARG A N 1
ATOM 1035 C CA . ARG A 1 132 ? -5.373 -5.978 12.992 1.00 94.88 132 ARG A CA 1
ATOM 1036 C C . ARG A 1 132 ? -4.876 -5.150 14.172 1.00 94.88 132 ARG A C 1
ATOM 1038 O O . ARG A 1 132 ? -5.410 -5.282 15.271 1.00 94.88 132 ARG A O 1
ATOM 1045 N N . THR A 1 133 ? -3.821 -4.362 13.977 1.00 93.81 133 THR A N 1
ATOM 1046 C CA . THR A 1 133 ? -3.068 -3.760 15.092 1.00 93.81 133 THR A CA 1
ATOM 1047 C C . THR A 1 133 ? -3.165 -2.239 15.168 1.00 93.81 133 THR A C 1
ATOM 1049 O O . THR A 1 133 ? -2.911 -1.674 16.232 1.00 93.81 133 THR A O 1
ATOM 1052 N N . GLY A 1 134 ? -3.486 -1.573 14.057 1.00 93.25 134 GLY A N 1
ATOM 1053 C CA . GLY A 1 134 ? -3.394 -0.122 13.882 1.00 93.25 134 GLY A CA 1
ATOM 1054 C C . GLY A 1 134 ? -1.965 0.429 13.931 1.00 93.25 134 GLY A C 1
ATOM 1055 O O . GLY A 1 134 ? -1.785 1.638 14.068 1.00 93.25 134 GLY A O 1
ATOM 1056 N N . LYS A 1 135 ? -0.943 -0.433 13.870 1.00 93.62 135 LYS A N 1
ATOM 1057 C CA . LYS A 1 135 ? 0.474 -0.078 14.039 1.00 93.62 135 LYS A CA 1
ATOM 1058 C C . LYS A 1 135 ? 1.271 -0.380 12.776 1.00 93.62 135 LYS A C 1
ATOM 1060 O O . LYS A 1 135 ? 0.803 -1.103 11.901 1.00 93.62 135 LYS A O 1
ATOM 1065 N N . GLN A 1 136 ? 2.489 0.158 12.713 1.00 94.69 136 GLN A N 1
ATOM 1066 C CA . GLN A 1 136 ? 3.447 -0.182 11.666 1.00 94.69 136 GLN A CA 1
ATOM 1067 C C . GLN A 1 136 ? 3.629 -1.711 11.604 1.00 94.69 136 GLN A C 1
ATOM 1069 O O . GLN A 1 136 ? 3.945 -2.306 12.639 1.00 94.69 136 GLN A O 1
ATOM 1074 N N . PRO A 1 137 ? 3.415 -2.344 10.435 1.00 95.06 137 PRO A N 1
ATOM 1075 C CA . PRO A 1 137 ? 3.545 -3.791 10.291 1.00 95.06 137 PRO A CA 1
ATOM 1076 C C . PRO A 1 137 ? 4.954 -4.308 10.569 1.00 95.06 137 PRO A C 1
ATOM 1078 O O . PRO A 1 137 ? 5.952 -3.625 10.309 1.00 95.06 137 PRO A O 1
ATOM 1081 N N . ASP A 1 138 ? 5.024 -5.550 11.041 1.00 91.75 138 ASP A N 1
ATOM 1082 C CA . ASP A 1 138 ? 6.282 -6.254 11.264 1.00 91.75 138 ASP A CA 1
ATOM 1083 C C . ASP A 1 138 ? 6.788 -6.833 9.933 1.00 91.75 138 ASP A C 1
ATOM 1085 O O . ASP A 1 138 ? 6.383 -7.906 9.483 1.00 91.75 138 ASP A O 1
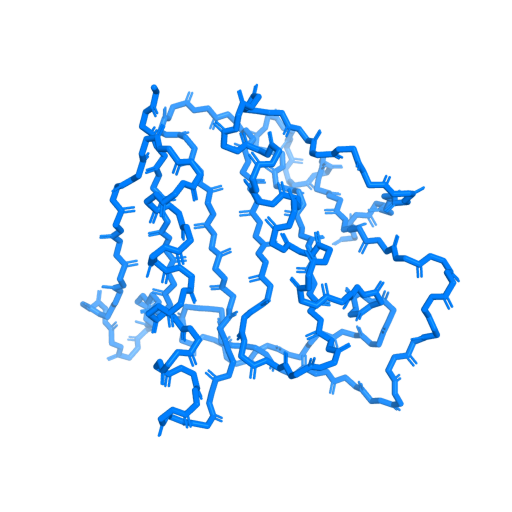ATOM 1089 N N . LEU A 1 139 ? 7.629 -6.055 9.251 1.00 93.31 139 LEU A N 1
ATOM 1090 C CA . LEU A 1 139 ? 8.290 -6.437 8.006 1.00 93.31 139 LEU A CA 1
ATOM 1091 C C . LEU A 1 139 ? 9.810 -6.486 8.212 1.00 93.31 139 LEU A C 1
ATOM 1093 O O . LEU A 1 139 ? 10.329 -5.742 9.046 1.00 93.31 139 LEU A O 1
ATOM 1097 N N . PRO A 1 140 ? 10.542 -7.305 7.426 1.00 86.75 140 PRO A N 1
ATOM 1098 C CA . PRO A 1 140 ? 11.962 -7.582 7.664 1.00 86.75 140 PRO A CA 1
ATOM 1099 C C . PRO A 1 140 ? 12.870 -6.349 7.685 1.00 86.75 140 PRO A C 1
ATOM 1101 O O . PRO A 1 140 ? 13.893 -6.346 8.366 1.00 86.75 140 PRO A O 1
ATOM 1104 N N . SER A 1 141 ? 12.530 -5.313 6.917 1.00 94.50 141 SER A N 1
ATOM 1105 C CA . SER A 1 141 ? 13.327 -4.096 6.830 1.00 94.50 141 SER A CA 1
ATOM 1106 C C . SER A 1 141 ? 12.454 -2.882 6.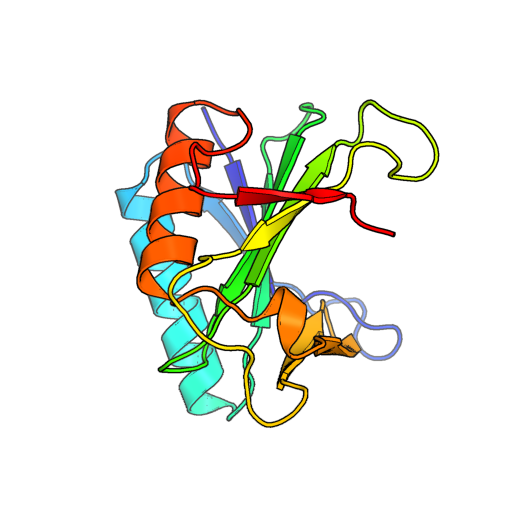552 1.00 94.50 141 SER A C 1
ATOM 1108 O O . SER A 1 141 ? 11.607 -2.904 5.657 1.00 94.50 141 SER A O 1
ATOM 1110 N N . TRP A 1 142 ? 12.720 -1.806 7.289 1.00 95.19 142 TRP A N 1
ATOM 1111 C CA . TRP A 1 142 ? 12.133 -0.487 7.098 1.00 95.19 142 TRP A CA 1
ATOM 1112 C C . TRP A 1 142 ? 13.245 0.536 6.905 1.00 95.19 142 TRP A C 1
ATOM 1114 O O . TRP A 1 142 ? 14.135 0.674 7.746 1.00 95.19 142 TRP A O 1
ATOM 1124 N N . VAL A 1 143 ? 13.171 1.285 5.813 1.00 94.06 143 VAL A N 1
ATOM 1125 C CA . VAL A 1 143 ? 14.126 2.339 5.476 1.00 94.06 143 VAL A CA 1
ATOM 1126 C C . VAL A 1 143 ? 13.454 3.694 5.668 1.00 94.06 143 VAL A C 1
ATOM 1128 O O . VAL A 1 143 ? 12.256 3.844 5.427 1.00 94.06 143 VAL A O 1
ATOM 1131 N N . ALA A 1 144 ? 14.213 4.688 6.135 1.00 87.94 144 ALA A N 1
ATOM 1132 C CA . ALA A 1 144 ? 13.728 6.061 6.219 1.00 87.94 144 ALA A CA 1
ATOM 1133 C C . ALA A 1 144 ? 13.243 6.540 4.843 1.00 87.94 144 ALA A C 1
ATOM 1135 O O . ALA A 1 144 ? 13.997 6.481 3.871 1.00 87.94 144 ALA A O 1
ATOM 1136 N N . GLY A 1 145 ? 11.987 6.990 4.768 1.00 73.00 145 GLY A N 1
ATOM 1137 C CA . GLY A 1 145 ? 11.510 7.753 3.623 1.00 73.00 145 GLY A CA 1
ATOM 1138 C C . GLY A 1 145 ? 12.262 9.079 3.591 1.00 73.00 145 GLY A C 1
ATOM 1139 O O . GLY A 1 145 ? 12.348 9.748 4.623 1.00 73.00 145 GLY A O 1
ATOM 1140 N N . ALA A 1 146 ? 12.873 9.386 2.448 1.00 55.47 146 ALA A N 1
ATOM 1141 C CA . ALA A 1 146 ? 13.466 10.693 2.184 1.00 55.47 146 ALA A CA 1
ATOM 1142 C C . ALA A 1 146 ? 12.375 11.713 1.845 1.00 55.47 146 ALA A C 1
ATOM 1144 O O . ALA A 1 146 ? 11.371 11.294 1.220 1.00 55.47 146 ALA A O 1
#

Nearest PDB structures (foldseek):
  7zhm-assembly2_D  TM=5.511E-01  e=3.259E+00  Salmonella enterica subsp. enterica serovar Typhimurium
  7e5v-assembly3_C  TM=2.421E-01  e=7.624E+00  Pyrenochaetopsis sp.

pLDDT: mean 92.26, std 7.66, range [55.47, 98.38]

Mean predicted aligned error: 3.85 Å

Sequence (146 aa):
MSYTVSWDGPSAEEPERGNEVPVSTPEELDAVLDRVHAQAVTEDLPYAVQIHQPGQHGAIMIGVGRPERSFVDWLDRSQPHGSGNRYATDPDLPPAPQAIAFDFYGDWTEMPPERTRITPEHARRAAHDYVRTGKQPDLPSWVAGA

Foldseek 3Di:
DKKWKKKLAADPVRNPTIDIDIDQALVVVVVVLVVLQVVCQVVVAKIWIKIADPPDQWIWIKIHHDQFWMWIKIQGNVDPPSQVIKIAADPPQFFDPAWDWHQYNNDTDTHGSRRRRDGPVRNSVQVNQCSVPVDRRDGPDIGGDD

Secondary structure (DSSP, 8-state):
--EEEEES---SS-TT--EEEEESSHHHHHHHHHHHHHHHHHHT--EEEEEE-TT-SEEEEEEES-SS-B-EEEEETTSGGGTT-EEEE-TTSPPPSS-EEEEETTEEEEE-TTTTBB-HHHHHHHHHHHHHHSS----SEEEE--

InterPro domains:
  IPR025680 Double-stranded DNA deaminase immunity protein DddI [PF14430] (17-143)

Radius of gyration: 14.22 Å; Cα contacts (8 Å, |Δi|>4): 335; chains: 1; bounding box: 32×29×32 Å

Solvent-accessible surface area (backbone atoms only — not comparable to full-atom values): 7624 Å² total; per-residue (Å²): 110,66,30,40,40,34,34,54,26,45,28,98,90,40,72,83,42,54,46,76,45,80,31,63,45,59,68,53,44,47,57,50,51,52,51,52,32,54,48,12,63,72,68,77,42,30,30,35,37,38,40,34,39,85,97,54,48,50,31,40,34,31,41,42,48,49,90,74,37,13,29,36,34,41,42,29,66,81,38,74,93,46,70,54,18,26,35,34,34,39,90,86,45,70,56,49,99,54,64,50,64,29,28,54,25,66,42,81,40,73,39,51,22,71,50,33,11,30,39,38,67,58,38,50,50,37,52,39,44,23,73,74,66,71,45,86,49,96,61,96,34,75,42,81,45,129

Organism: NCBI:txid589240